Protein AF-A0A5K1HJE9-F1 (afdb_monomer_lite)

InterPro domains:
  IPR004344 Tubulin-tyrosine ligase/Tubulin polyglutamylase [PF03133] (18-76)
  IPR004344 Tubulin-tyrosine ligase/Tubulin polyglutamylase [PS51221] (1-76)

Radius of gyration: 17.87 Å; chains: 1; bounding box: 39×24×49 Å

Structure (mmCIF, N/CA/C/O backbone):
data_AF-A0A5K1HJE9-F1
#
_entry.id   AF-A0A5K1HJE9-F1
#
loop_
_atom_site.group_PDB
_atom_site.id
_atom_site.type_symbol
_atom_site.label_atom_id
_atom_site.label_alt_id
_atom_site.label_comp_id
_atom_site.label_asym_id
_atom_site.label_entity_id
_atom_site.label_seq_id
_atom_site.pdbx_PDB_ins_code
_atom_site.Cartn_x
_atom_site.Cartn_y
_atom_site.Cartn_z
_atom_site.occupancy
_atom_site.B_iso_or_equiv
_atom_site.auth_seq_id
_atom_site.auth_comp_id
_atom_site.auth_asym_id
_atom_site.auth_atom_id
_atom_site.pdbx_PDB_model_num
ATOM 1 N N . MET A 1 1 ? 21.145 -2.444 -17.806 1.00 65.56 1 MET A N 1
ATOM 2 C CA . MET A 1 1 ? 20.320 -3.670 -17.851 1.00 65.56 1 MET A CA 1
ATOM 3 C C . MET A 1 1 ? 19.756 -3.744 -19.254 1.00 65.56 1 MET A C 1
ATOM 5 O O . MET A 1 1 ? 19.268 -2.716 -19.697 1.00 65.56 1 MET A O 1
ATOM 9 N N . ASP A 1 2 ? 19.890 -4.870 -19.948 1.00 87.25 2 ASP A N 1
ATOM 10 C CA . ASP A 1 2 ? 19.481 -4.991 -21.355 1.00 87.25 2 ASP A CA 1
ATOM 11 C C . ASP A 1 2 ? 18.109 -5.674 -21.450 1.00 87.25 2 ASP A C 1
ATOM 13 O O . ASP A 1 2 ? 18.014 -6.900 -21.431 1.00 87.25 2 ASP A O 1
ATOM 17 N N . TRP A 1 3 ? 17.041 -4.875 -21.390 1.00 95.25 3 TRP A N 1
ATOM 18 C CA . TRP A 1 3 ? 15.651 -5.317 -21.555 1.00 95.25 3 TRP A CA 1
ATOM 19 C C . TRP A 1 3 ? 14.731 -4.122 -21.821 1.00 95.25 3 TRP A C 1
ATOM 21 O O . TRP A 1 3 ? 14.937 -3.055 -21.247 1.00 95.25 3 TRP A O 1
ATOM 31 N N . ASP A 1 4 ? 13.676 -4.329 -22.612 1.00 97.00 4 ASP A N 1
ATOM 32 C CA . ASP A 1 4 ? 12.588 -3.356 -22.808 1.00 97.00 4 ASP A CA 1
ATOM 33 C C . ASP A 1 4 ? 11.452 -3.551 -21.795 1.00 97.00 4 ASP A C 1
ATOM 35 O O . ASP A 1 4 ? 10.880 -2.590 -21.276 1.00 97.00 4 ASP A O 1
ATOM 39 N N . ILE A 1 5 ? 11.147 -4.815 -21.474 1.00 97.00 5 ILE A N 1
ATOM 40 C CA . ILE A 1 5 ? 10.105 -5.209 -20.524 1.00 97.00 5 ILE A CA 1
ATOM 41 C C . ILE A 1 5 ? 10.691 -6.165 -19.485 1.00 97.00 5 ILE A C 1
ATOM 43 O O . ILE A 1 5 ? 11.287 -7.184 -19.827 1.00 97.00 5 ILE A O 1
ATOM 47 N N . CYS A 1 6 ? 10.459 -5.863 -18.211 1.00 95.88 6 CYS A N 1
ATOM 48 C CA . CYS A 1 6 ? 10.745 -6.744 -17.089 1.00 95.88 6 CYS A CA 1
ATOM 49 C C . CYS A 1 6 ? 9.431 -7.146 -16.410 1.00 95.88 6 CYS A C 1
ATOM 51 O O . CYS A 1 6 ? 8.642 -6.299 -15.989 1.00 95.88 6 CYS A O 1
ATOM 53 N N . TRP A 1 7 ? 9.194 -8.449 -16.286 1.00 96.69 7 TRP A N 1
ATOM 54 C CA . TRP A 1 7 ? 8.096 -8.983 -15.489 1.00 96.69 7 TRP A CA 1
ATOM 55 C C . TRP A 1 7 ? 8.669 -9.806 -14.347 1.00 96.69 7 TRP A C 1
ATOM 57 O O . TRP A 1 7 ? 9.487 -10.696 -14.565 1.00 96.69 7 TRP A O 1
ATOM 67 N N . THR A 1 8 ? 8.244 -9.505 -13.128 1.00 95.25 8 THR A N 1
ATOM 68 C CA . THR A 1 8 ? 8.677 -10.215 -11.925 1.00 95.25 8 THR A CA 1
ATOM 69 C C . THR A 1 8 ? 7.489 -10.443 -11.008 1.00 95.25 8 THR A C 1
ATOM 71 O O . THR A 1 8 ? 6.594 -9.603 -10.935 1.00 95.25 8 THR A O 1
ATOM 74 N N . ASP A 1 9 ? 7.502 -11.564 -10.295 1.00 95.81 9 ASP A N 1
ATOM 75 C CA . ASP A 1 9 ? 6.538 -11.860 -9.230 1.00 95.81 9 ASP A CA 1
ATOM 76 C C . ASP A 1 9 ? 7.009 -11.309 -7.874 1.00 95.81 9 ASP A C 1
ATOM 78 O O . ASP A 1 9 ? 6.226 -11.135 -6.941 1.00 95.81 9 ASP A O 1
ATOM 82 N N . ASN A 1 10 ? 8.309 -11.024 -7.757 1.00 91.31 10 ASN A N 1
ATOM 83 C CA . ASN A 1 10 ? 8.927 -10.521 -6.539 1.00 91.31 10 ASN A CA 1
ATOM 84 C C . ASN A 1 10 ? 8.821 -9.002 -6.431 1.00 91.31 10 ASN A C 1
ATOM 86 O O . ASN A 1 10 ? 8.918 -8.285 -7.427 1.00 91.31 10 ASN A O 1
ATOM 90 N N . ALA A 1 11 ? 8.755 -8.522 -5.185 1.00 89.94 11 ALA A N 1
ATOM 91 C CA . ALA A 1 11 ? 8.833 -7.102 -4.874 1.00 89.94 11 ALA A CA 1
ATOM 92 C C . ALA A 1 11 ? 10.102 -6.460 -5.458 1.00 89.94 11 ALA A C 1
ATOM 94 O O . ALA A 1 11 ? 11.218 -6.944 -5.262 1.00 89.94 11 ALA A O 1
ATOM 95 N N . VAL A 1 12 ? 9.913 -5.320 -6.118 1.00 93.19 12 VAL A N 1
ATOM 96 C CA . VAL A 1 12 ? 10.985 -4.537 -6.734 1.00 93.19 12 VAL A CA 1
ATOM 97 C C . VAL A 1 12 ? 11.466 -3.465 -5.762 1.00 93.19 12 VAL A C 1
ATOM 99 O O . VAL A 1 12 ? 10.660 -2.735 -5.179 1.00 93.19 12 VAL A O 1
ATOM 102 N N . GLN A 1 13 ? 12.784 -3.369 -5.585 1.00 90.88 13 GLN A N 1
ATOM 103 C CA . GLN A 1 13 ? 13.386 -2.335 -4.748 1.00 90.88 13 GLN A CA 1
ATOM 104 C C . GLN A 1 13 ? 13.336 -0.970 -5.456 1.00 90.88 13 GLN A C 1
ATOM 106 O O . GLN A 1 13 ? 13.508 -0.917 -6.678 1.00 90.88 13 GLN A O 1
ATOM 111 N N . PRO A 1 14 ? 13.129 0.144 -4.730 1.00 91.44 14 PRO A N 1
ATOM 112 C CA . PRO A 1 14 ? 13.108 1.480 -5.327 1.00 91.44 14 PRO A CA 1
ATOM 113 C C . PRO A 1 14 ? 14.352 1.791 -6.165 1.00 91.44 14 PRO A C 1
ATOM 115 O O . PRO A 1 14 ? 14.240 2.412 -7.216 1.00 91.44 14 PRO A O 1
ATOM 118 N N . GLU A 1 15 ? 15.521 1.301 -5.753 1.00 92.38 15 GLU A N 1
ATOM 119 C CA . GLU A 1 15 ? 16.796 1.503 -6.445 1.00 92.38 15 GLU A CA 1
ATOM 120 C C . GLU A 1 15 ? 16.839 0.833 -7.823 1.00 92.38 15 GLU A C 1
ATOM 122 O O . GLU A 1 15 ? 17.602 1.256 -8.688 1.00 92.38 15 GLU A O 1
ATOM 127 N N . THR A 1 16 ? 16.050 -0.223 -8.040 1.00 91.88 16 THR A N 1
ATOM 128 C CA . THR A 1 16 ? 15.889 -0.826 -9.367 1.00 91.88 16 THR A CA 1
ATOM 129 C C . THR A 1 16 ? 15.102 0.114 -10.270 1.00 91.88 16 THR A C 1
ATOM 131 O O . THR A 1 16 ? 15.509 0.345 -11.402 1.00 91.88 16 THR A O 1
ATOM 134 N N . LEU A 1 17 ? 14.015 0.694 -9.753 1.00 93.12 17 LEU A N 1
ATOM 135 C CA . LEU A 1 17 ? 13.137 1.589 -10.510 1.00 93.12 17 LEU A CA 1
ATOM 136 C C . LEU A 1 17 ? 13.835 2.904 -10.876 1.00 93.12 17 LEU A C 1
ATOM 138 O O . LEU A 1 17 ? 13.638 3.412 -11.973 1.00 93.12 17 LEU A O 1
ATOM 142 N N . THR A 1 18 ? 14.678 3.447 -9.991 1.00 93.88 18 THR A N 1
ATOM 143 C CA . THR A 1 18 ? 15.412 4.700 -10.253 1.00 93.88 18 THR A CA 1
ATOM 144 C C . THR A 1 18 ? 16.526 4.557 -11.285 1.00 93.88 18 THR A C 1
ATOM 146 O O . THR A 1 18 ? 16.981 5.562 -11.821 1.00 93.88 18 THR A O 1
ATOM 149 N N . LYS A 1 19 ? 16.973 3.328 -11.561 1.00 94.69 19 LYS A N 1
ATOM 150 C CA . LYS A 1 19 ? 18.020 3.021 -12.547 1.00 94.69 19 LYS A CA 1
ATOM 151 C C . LYS A 1 19 ? 17.460 2.606 -13.910 1.00 94.69 19 LYS A C 1
ATOM 153 O O . LYS A 1 19 ? 18.240 2.212 -14.772 1.00 94.69 19 LYS A O 1
ATOM 158 N N . MET A 1 20 ? 16.138 2.625 -14.081 1.00 95.81 20 MET A N 1
ATOM 159 C CA . MET A 1 20 ? 15.508 2.298 -15.355 1.00 95.81 20 MET A CA 1
ATOM 160 C C . MET A 1 20 ? 15.671 3.438 -16.359 1.00 95.81 20 MET A C 1
ATOM 162 O O . MET A 1 20 ? 15.523 4.611 -16.020 1.00 95.81 20 MET A O 1
ATOM 166 N N . GLU A 1 21 ? 15.908 3.071 -17.611 1.00 96.25 21 GLU A N 1
ATOM 167 C CA . GLU A 1 21 ? 15.871 3.988 -18.745 1.00 96.25 21 GLU A CA 1
ATOM 168 C C . GLU A 1 21 ? 14.420 4.343 -19.116 1.00 96.25 21 GLU A C 1
ATOM 170 O O . GLU A 1 21 ? 13.482 3.596 -18.837 1.00 96.25 21 GLU A O 1
ATOM 175 N N . LEU A 1 22 ? 14.211 5.467 -19.808 1.00 95.75 22 LEU A N 1
ATOM 176 C CA . LEU A 1 22 ? 12.864 5.980 -20.123 1.00 95.75 22 LEU A CA 1
ATOM 177 C C . LEU A 1 22 ? 11.993 5.015 -20.950 1.00 95.75 22 LEU A C 1
ATOM 179 O O . LEU A 1 22 ? 10.762 5.043 -20.847 1.00 95.75 22 LEU A O 1
ATOM 183 N N . TYR A 1 23 ? 12.621 4.180 -21.781 1.00 96.31 23 TYR A N 1
ATOM 184 C CA . TYR A 1 23 ? 11.923 3.204 -22.620 1.00 96.31 23 TYR A CA 1
ATOM 185 C C . TYR A 1 23 ? 11.498 1.950 -21.843 1.00 96.31 23 TYR A C 1
ATOM 187 O O . TYR A 1 23 ? 10.554 1.271 -22.245 1.00 96.31 23 TYR A O 1
ATOM 195 N N . GLN A 1 24 ? 12.145 1.673 -20.710 1.00 97.56 24 GLN A N 1
ATOM 196 C CA . GLN A 1 24 ? 11.968 0.440 -19.958 1.00 97.56 24 GLN A CA 1
ATOM 197 C C . 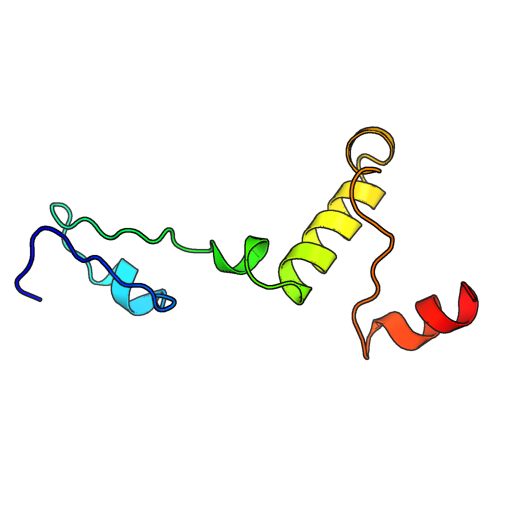GLN A 1 24 ? 10.625 0.399 -19.226 1.00 97.56 24 GLN A C 1
ATOM 199 O O . GLN A 1 24 ? 10.182 1.381 -18.621 1.00 97.56 24 GLN A O 1
ATOM 204 N N . LYS A 1 25 ? 9.972 -0.767 -19.249 1.00 97.50 25 LYS A N 1
ATOM 205 C CA . LYS A 1 25 ? 8.706 -1.029 -18.551 1.00 97.50 25 LYS A CA 1
ATOM 206 C C . LYS A 1 25 ? 8.841 -2.194 -17.581 1.00 97.50 25 LYS A C 1
ATOM 208 O O . LYS A 1 25 ? 9.347 -3.252 -17.934 1.00 97.50 25 LYS A O 1
ATOM 213 N N . ILE A 1 26 ? 8.329 -2.019 -16.368 1.00 97.31 26 ILE A N 1
ATOM 214 C CA . ILE A 1 26 ? 8.253 -3.074 -15.355 1.00 97.31 26 ILE A CA 1
ATOM 215 C C . ILE A 1 26 ? 6.838 -3.153 -14.792 1.00 97.31 26 ILE A C 1
ATOM 217 O O . ILE A 1 26 ? 6.152 -2.138 -14.677 1.00 97.31 26 ILE A O 1
ATOM 221 N N . ASN A 1 27 ? 6.391 -4.350 -14.420 1.00 97.00 27 ASN A N 1
ATOM 222 C CA . ASN A 1 27 ? 5.041 -4.605 -13.903 1.00 97.00 27 ASN A CA 1
ATOM 223 C C . ASN A 1 27 ? 4.819 -4.149 -12.440 1.00 97.00 27 ASN A C 1
ATOM 225 O O . ASN A 1 27 ? 3.912 -4.642 -11.776 1.00 97.00 27 ASN A O 1
ATOM 229 N N . HIS A 1 28 ? 5.649 -3.244 -11.913 1.00 95.94 28 HIS A N 1
ATOM 230 C CA . HIS A 1 28 ? 5.648 -2.823 -10.510 1.00 95.94 28 HIS A CA 1
ATOM 231 C C . HIS A 1 28 ? 5.695 -1.298 -10.384 1.00 95.94 28 HIS A C 1
ATOM 233 O O . HIS A 1 28 ? 6.549 -0.643 -10.977 1.00 95.94 28 HIS A O 1
ATOM 239 N N . PHE A 1 29 ? 4.815 -0.734 -9.554 1.00 93.69 29 PHE A N 1
ATOM 240 C CA . PHE A 1 29 ? 4.823 0.697 -9.245 1.00 93.69 29 PHE A CA 1
ATOM 241 C C . PHE A 1 29 ? 5.664 1.008 -7.996 1.00 93.69 29 PHE A C 1
ATOM 243 O O . PHE A 1 29 ? 5.569 0.283 -6.995 1.00 93.69 29 PHE A O 1
ATOM 250 N N . PRO A 1 30 ? 6.429 2.117 -7.993 1.00 93.00 30 PRO A N 1
ATOM 251 C CA . PRO A 1 30 ? 7.107 2.586 -6.790 1.00 93.00 30 PRO A CA 1
ATOM 252 C C . PRO A 1 30 ? 6.084 2.888 -5.688 1.00 93.00 30 PRO A C 1
ATOM 254 O O . PRO A 1 30 ? 5.022 3.454 -5.935 1.00 93.00 30 PRO A O 1
ATOM 257 N N . GLY A 1 31 ? 6.393 2.500 -4.450 1.00 91.56 31 GLY A N 1
ATOM 258 C CA . GLY A 1 31 ? 5.533 2.786 -3.297 1.00 91.56 31 GLY A CA 1
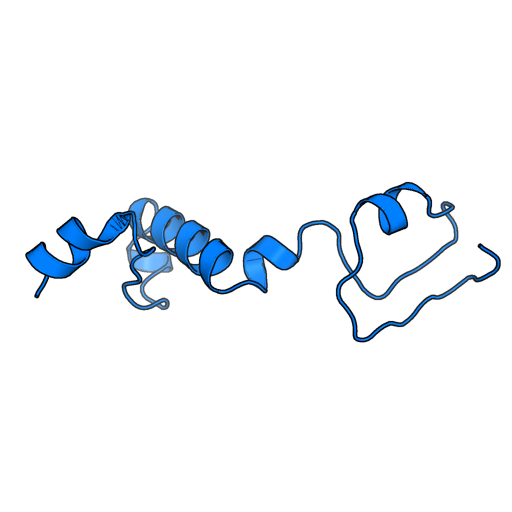ATOM 259 C C . GLY A 1 31 ? 4.312 1.873 -3.131 1.00 91.56 31 GLY A C 1
ATOM 260 O O . GLY A 1 31 ? 3.610 2.014 -2.127 1.00 91.56 31 GLY A O 1
ATOM 261 N N . MET A 1 32 ? 4.078 0.902 -4.027 1.00 93.75 32 MET A N 1
ATOM 262 C CA . MET A 1 32 ? 2.944 -0.038 -3.935 1.00 93.75 32 MET A CA 1
ATOM 263 C C . MET A 1 32 ? 2.911 -0.814 -2.606 1.00 93.75 32 MET A C 1
ATOM 265 O O . MET A 1 32 ? 1.849 -1.180 -2.103 1.00 93.75 32 MET A O 1
ATOM 269 N N . TYR A 1 33 ? 4.069 -0.997 -1.964 1.00 92.94 33 TYR A N 1
ATOM 270 C CA . TYR A 1 33 ? 4.174 -1.624 -0.646 1.00 92.94 33 TYR A CA 1
ATOM 271 C C . TYR A 1 33 ? 3.354 -0.914 0.447 1.00 92.94 33 TYR A C 1
ATOM 273 O O . TYR A 1 33 ? 3.015 -1.557 1.437 1.00 92.94 33 TYR A O 1
ATOM 281 N N . ASN A 1 34 ? 3.008 0.371 0.285 1.00 95.19 34 ASN A N 1
ATOM 282 C CA . ASN A 1 34 ? 2.125 1.077 1.219 1.00 95.19 34 ASN A CA 1
ATOM 283 C C . ASN A 1 34 ? 0.704 0.498 1.236 1.00 95.19 34 ASN A C 1
ATOM 285 O O . ASN A 1 34 ? 0.042 0.571 2.266 1.00 95.19 34 ASN A O 1
ATOM 289 N N . LEU A 1 35 ? 0.257 -0.086 0.120 1.00 95.12 35 LEU A N 1
ATOM 290 C CA . LEU A 1 35 ? -1.034 -0.763 0.007 1.00 95.12 35 LEU A CA 1
ATOM 291 C C . LEU A 1 35 ? -0.899 -2.283 0.156 1.00 95.12 35 LEU A C 1
ATOM 293 O O . LEU A 1 35 ? -1.767 -2.925 0.735 1.00 95.12 35 LEU A O 1
ATOM 297 N N . ALA A 1 36 ? 0.200 -2.868 -0.327 1.00 94.75 36 ALA A N 1
ATOM 298 C CA . ALA A 1 36 ? 0.383 -4.320 -0.321 1.00 94.75 36 ALA A CA 1
ATOM 299 C C . ALA A 1 36 ? 0.823 -4.892 1.042 1.00 94.75 36 ALA A C 1
ATOM 301 O O . ALA A 1 36 ? 0.536 -6.049 1.351 1.00 94.75 36 ALA A O 1
ATOM 302 N N . ARG A 1 37 ? 1.528 -4.119 1.884 1.00 95.56 37 ARG A N 1
ATOM 303 C CA . ARG A 1 37 ? 1.952 -4.589 3.214 1.00 95.56 37 ARG A CA 1
ATOM 304 C C . ARG A 1 37 ? 0.887 -4.261 4.254 1.00 95.56 37 ARG A C 1
ATOM 306 O O . ARG A 1 37 ? 0.623 -3.091 4.511 1.00 95.56 37 ARG A O 1
ATOM 313 N N . LYS A 1 38 ? 0.331 -5.288 4.909 1.00 96.94 38 LYS A N 1
ATOM 314 C CA . LYS A 1 38 ? -0.783 -5.165 5.875 1.00 96.94 38 LYS A CA 1
ATOM 315 C C . LYS A 1 38 ? -0.553 -4.112 6.962 1.00 96.94 38 LYS A C 1
ATOM 317 O O . LYS A 1 38 ? -1.473 -3.380 7.298 1.00 96.94 38 LYS A O 1
ATOM 322 N N . ASN A 1 39 ? 0.669 -4.006 7.481 1.00 96.19 39 ASN A N 1
ATOM 323 C CA . ASN A 1 39 ? 1.022 -3.000 8.483 1.00 96.19 39 ASN A CA 1
ATOM 324 C C . ASN A 1 39 ? 0.928 -1.562 7.942 1.00 96.19 39 ASN A C 1
ATOM 326 O O . ASN A 1 39 ? 0.395 -0.677 8.606 1.00 96.19 39 ASN A O 1
ATOM 330 N N . LEU A 1 40 ? 1.429 -1.313 6.730 1.00 96.94 40 LEU A N 1
ATOM 331 C CA . LEU A 1 40 ? 1.377 0.011 6.107 1.00 96.94 40 LEU A CA 1
ATOM 332 C C . LEU A 1 40 ? -0.033 0.348 5.618 1.00 96.94 40 LEU A C 1
ATOM 334 O O . LEU A 1 40 ? -0.484 1.473 5.838 1.00 96.94 40 LEU A O 1
ATOM 338 N N . LEU A 1 41 ? -0.733 -0.640 5.055 1.00 98.00 41 LEU A N 1
ATOM 339 C CA . LEU A 1 41 ? -2.130 -0.531 4.652 1.00 98.00 41 LEU A CA 1
ATOM 340 C C . LEU A 1 41 ? -3.006 -0.178 5.854 1.00 98.00 41 LEU A C 1
ATOM 342 O O . LEU A 1 41 ? -3.715 0.822 5.811 1.00 98.00 41 LEU A O 1
ATOM 346 N N . GLY A 1 42 ? -2.903 -0.946 6.944 1.00 97.62 42 GLY A N 1
ATOM 347 C CA . GLY A 1 42 ? -3.650 -0.712 8.179 1.00 97.62 42 GLY A CA 1
ATOM 348 C C . GLY A 1 42 ? -3.401 0.687 8.730 1.00 97.62 42 GLY A C 1
ATOM 349 O O . GLY A 1 42 ? -4.345 1.437 8.958 1.00 97.62 42 GLY A O 1
ATOM 350 N N . ARG A 1 43 ? -2.135 1.111 8.822 1.00 96.81 43 ARG A N 1
ATOM 351 C CA . ARG A 1 43 ? -1.785 2.473 9.255 1.00 96.81 43 ARG A CA 1
ATOM 352 C C . ARG A 1 43 ? -2.405 3.560 8.365 1.00 96.81 43 ARG A C 1
ATOM 354 O O . ARG A 1 43 ? -2.868 4.581 8.873 1.00 96.81 43 ARG A O 1
ATOM 361 N N . GLY A 1 44 ? -2.387 3.369 7.046 1.00 97.50 44 GLY A N 1
ATOM 362 C CA . GLY A 1 44 ? -2.971 4.304 6.083 1.00 97.50 44 GLY A CA 1
ATOM 363 C C . GLY A 1 44 ? -4.494 4.370 6.183 1.00 97.50 44 GLY A C 1
ATOM 364 O O . GLY A 1 44 ? -5.057 5.457 6.306 1.00 97.50 44 GLY A O 1
ATOM 365 N N . LEU A 1 45 ? -5.158 3.215 6.193 1.00 98.06 45 LEU A N 1
ATOM 366 C CA . LEU A 1 45 ? -6.614 3.120 6.247 1.00 98.06 45 LEU A CA 1
ATOM 367 C C . LEU A 1 45 ? -7.174 3.579 7.592 1.00 98.06 45 LEU A C 1
ATOM 369 O O . LEU A 1 45 ? -8.152 4.316 7.600 1.00 98.06 45 LEU A O 1
ATOM 373 N N . MET A 1 46 ? -6.519 3.274 8.716 1.00 97.50 46 MET A N 1
ATOM 374 C CA . MET A 1 46 ? -6.933 3.795 10.024 1.00 97.50 46 MET A CA 1
ATOM 375 C C . MET A 1 46 ? -6.807 5.320 10.103 1.00 97.50 46 MET A C 1
ATOM 377 O O . MET A 1 46 ? -7.658 5.983 10.697 1.00 97.50 46 MET A O 1
ATOM 381 N N . ARG A 1 47 ? -5.794 5.914 9.455 1.00 96.75 47 ARG A N 1
ATOM 382 C CA . ARG A 1 47 ? -5.687 7.376 9.327 1.00 96.75 47 ARG A CA 1
ATOM 383 C C . ARG A 1 47 ? -6.822 7.953 8.481 1.00 96.75 47 ARG A C 1
ATOM 385 O O . ARG A 1 47 ? -7.381 8.981 8.854 1.00 96.75 47 ARG A O 1
ATOM 392 N N . MET A 1 48 ? -7.164 7.307 7.367 1.00 98.25 48 MET A N 1
ATOM 393 C CA . MET A 1 48 ? -8.263 7.756 6.510 1.00 98.25 48 MET A CA 1
ATOM 394 C C . MET A 1 48 ? -9.623 7.594 7.190 1.00 98.25 48 MET A C 1
ATOM 396 O O . MET A 1 48 ? -10.411 8.529 7.143 1.00 98.25 48 MET A O 1
ATOM 400 N N . ARG A 1 49 ? -9.851 6.504 7.930 1.00 97.69 49 ARG A N 1
ATOM 401 C CA . ARG A 1 49 ? -11.042 6.300 8.768 1.00 97.69 49 ARG A CA 1
ATOM 402 C C . ARG A 1 49 ? -11.213 7.394 9.818 1.00 97.69 49 ARG A C 1
ATOM 404 O O . ARG A 1 49 ? -12.318 7.885 9.995 1.00 97.69 49 ARG A O 1
ATOM 411 N N . LYS A 1 50 ? -10.129 7.847 10.463 1.00 95.56 50 LYS A N 1
ATOM 412 C CA . LYS A 1 50 ? -10.182 8.991 11.397 1.00 95.56 50 LYS A CA 1
ATOM 413 C C . LYS A 1 50 ? -10.605 10.299 10.71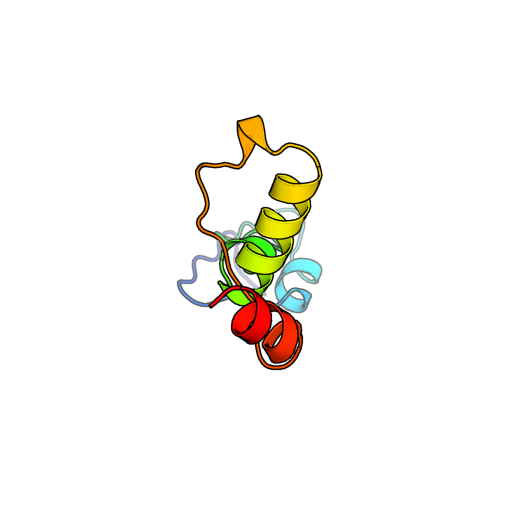1 1.00 95.56 50 LYS A C 1
ATOM 415 O O . LYS A 1 50 ? -11.238 11.131 11.348 1.00 95.56 50 LYS A O 1
ATOM 420 N N . LYS A 1 51 ? -10.243 10.499 9.438 1.00 98.12 51 LYS A N 1
ATOM 421 C CA . LYS A 1 51 ? -10.534 11.734 8.686 1.00 98.12 51 LYS A CA 1
ATOM 422 C C . LYS A 1 51 ? -11.886 11.701 7.964 1.00 98.12 51 LYS A C 1
ATOM 424 O O . LYS A 1 51 ? -12.523 12.738 7.826 1.00 98.12 51 LYS A O 1
ATOM 429 N N . PHE A 1 52 ? -12.297 10.529 7.497 1.00 98.12 52 PHE A N 1
ATOM 430 C CA . PHE A 1 52 ? -13.473 10.308 6.660 1.00 98.12 52 PHE A CA 1
ATOM 431 C C . PHE A 1 52 ? -14.211 9.040 7.130 1.00 98.12 52 PHE A C 1
ATOM 433 O O . PHE A 1 52 ? -14.202 8.029 6.422 1.00 98.12 52 PHE A O 1
ATOM 440 N N . PRO A 1 53 ? -14.808 9.055 8.336 1.00 97.06 53 PRO A N 1
ATOM 441 C CA . PRO A 1 53 ? -15.352 7.854 8.973 1.00 97.06 53 PRO A CA 1
ATOM 442 C C . PRO A 1 53 ? -16.404 7.145 8.115 1.00 97.06 53 PRO A C 1
ATOM 444 O O . PRO A 1 53 ? -16.305 5.935 7.932 1.00 97.06 53 PRO A O 1
ATOM 447 N N . ASP A 1 54 ? -17.320 7.893 7.497 1.00 97.31 54 ASP A N 1
ATOM 448 C CA . ASP A 1 54 ? -18.417 7.321 6.702 1.00 97.31 54 ASP A CA 1
ATOM 449 C C . ASP A 1 54 ? -17.942 6.673 5.389 1.00 97.31 54 ASP A C 1
ATOM 451 O O . ASP A 1 54 ? -18.582 5.768 4.865 1.00 97.31 54 ASP A O 1
ATOM 455 N N . GLN A 1 55 ? -16.805 7.120 4.844 1.00 98.31 55 GLN A N 1
ATOM 456 C CA . GLN A 1 55 ? -16.259 6.609 3.577 1.00 98.31 55 GLN A CA 1
ATOM 457 C C . GLN A 1 55 ? -15.306 5.425 3.777 1.00 98.31 55 GLN A C 1
ATOM 459 O O . GLN A 1 55 ? -15.052 4.672 2.840 1.00 98.31 55 GLN A O 1
ATOM 464 N N . TYR A 1 56 ? -14.753 5.272 4.983 1.00 97.94 56 TYR A N 1
ATOM 465 C CA . TYR A 1 56 ? -13.714 4.289 5.305 1.00 97.94 56 TYR A CA 1
ATOM 466 C C . TYR A 1 56 ? -14.162 3.257 6.353 1.00 97.94 56 TYR A C 1
ATOM 468 O O . TYR A 1 56 ? -13.323 2.576 6.945 1.00 97.94 56 TYR A O 1
ATOM 476 N N . ASP A 1 57 ? -15.472 3.088 6.553 1.00 96.94 57 ASP A N 1
ATOM 477 C CA . ASP A 1 57 ? -16.029 2.041 7.424 1.00 96.94 57 ASP A CA 1
ATOM 478 C C . ASP A 1 57 ? -15.923 0.625 6.821 1.00 96.94 57 ASP A C 1
ATOM 480 O O . ASP A 1 57 ? -16.087 -0.377 7.509 1.00 96.94 57 ASP A O 1
ATOM 484 N N . PHE A 1 58 ? -15.545 0.513 5.544 1.00 97.62 58 PHE A N 1
ATOM 485 C CA . PHE A 1 58 ? -15.313 -0.780 4.892 1.00 97.62 58 PHE A CA 1
ATOM 486 C C . PHE A 1 58 ? -14.102 -1.549 5.455 1.00 97.62 58 PHE A C 1
ATOM 488 O O . PHE A 1 58 ? -13.963 -2.745 5.196 1.00 97.62 58 PHE A O 1
ATOM 495 N N . PHE A 1 59 ? -13.188 -0.878 6.168 1.00 96.31 59 PHE A N 1
ATOM 496 C CA . PHE A 1 59 ? -11.973 -1.490 6.706 1.00 96.31 59 PHE A CA 1
ATOM 497 C C . PHE A 1 59 ? -12.093 -1.717 8.220 1.00 96.31 59 PHE A C 1
ATOM 499 O O . PHE A 1 59 ? -12.368 -0.755 8.945 1.00 96.31 59 PHE A O 1
ATOM 506 N N . PRO A 1 60 ? -11.857 -2.942 8.730 1.00 96.75 60 PRO A N 1
ATOM 507 C CA . PRO A 1 60 ? -12.008 -3.244 10.150 1.00 96.75 60 PRO A CA 1
ATOM 508 C C . PRO A 1 60 ? -11.032 -2.446 11.020 1.00 96.75 60 PRO A C 1
ATOM 510 O O . PRO A 1 60 ? -9.911 -2.135 10.604 1.00 96.75 60 PRO A O 1
ATOM 513 N N . LEU A 1 61 ? -11.444 -2.167 12.263 1.00 96.25 61 LEU A N 1
ATOM 514 C CA . LEU A 1 61 ? -10.548 -1.605 13.272 1.00 96.25 61 LEU A CA 1
ATOM 515 C C . LEU A 1 61 ? -9.298 -2.484 13.381 1.00 96.25 61 LEU A C 1
ATOM 517 O O . LEU A 1 61 ? -9.380 -3.697 13.567 1.00 96.25 61 LEU A O 1
ATOM 521 N N . THR A 1 62 ? -8.142 -1.858 13.198 1.00 97.19 62 THR A N 1
ATOM 522 C CA . THR A 1 62 ? -6.847 -2.527 13.135 1.00 97.19 62 THR A CA 1
ATOM 523 C C . THR A 1 62 ? -5.875 -1.772 14.024 1.00 97.19 62 THR A C 1
ATOM 525 O O . THR A 1 62 ? -5.802 -0.548 13.935 1.00 97.19 62 THR A O 1
ATOM 528 N N . TRP A 1 63 ? -5.109 -2.506 14.832 1.00 97.50 63 TRP A N 1
ATOM 529 C CA . TRP A 1 63 ? -4.090 -1.957 15.725 1.00 97.50 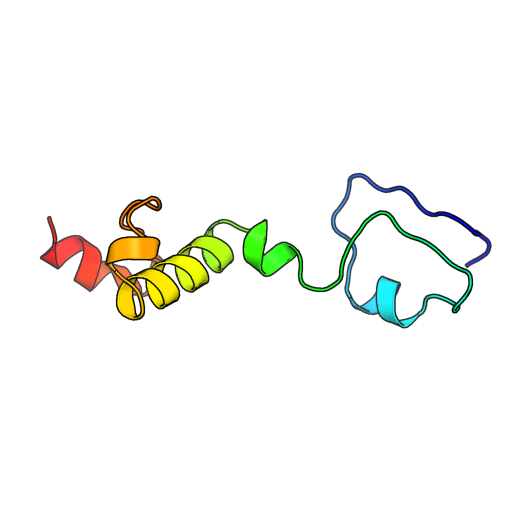63 TRP A CA 1
ATOM 530 C C . TRP A 1 63 ? -2.691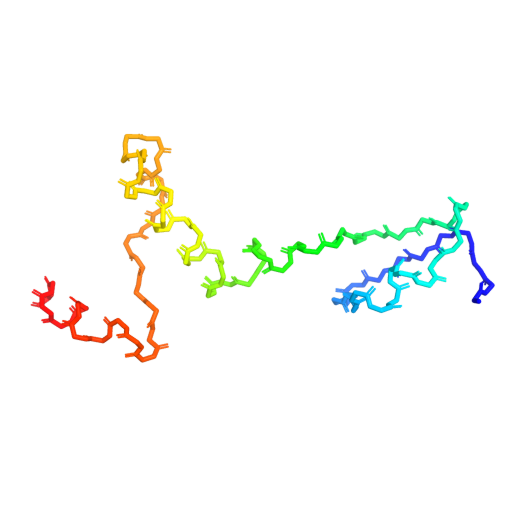 -2.434 15.324 1.00 97.50 63 TRP A C 1
ATOM 532 O O . TRP A 1 63 ? -2.459 -3.607 15.020 1.00 97.50 63 TRP A O 1
ATOM 542 N N . MET A 1 64 ? -1.742 -1.509 15.343 1.00 96.69 64 MET A N 1
ATOM 543 C CA . MET A 1 64 ? -0.341 -1.672 14.998 1.00 96.69 64 MET A CA 1
ATOM 544 C C . MET A 1 64 ? 0.472 -2.055 16.228 1.00 96.69 64 MET A C 1
ATOM 546 O O . MET A 1 64 ? 0.967 -1.206 16.967 1.00 96.69 64 MET A O 1
ATOM 550 N N . LEU A 1 65 ? 0.655 -3.354 16.435 1.00 96.44 65 LEU A N 1
ATOM 551 C CA . LEU A 1 65 ? 1.474 -3.850 17.536 1.00 96.44 65 LEU A CA 1
ATOM 552 C C . LEU A 1 65 ? 2.978 -3.748 17.218 1.00 96.44 65 LEU A C 1
ATOM 554 O O . LEU A 1 65 ? 3.374 -3.905 16.060 1.00 96.44 65 LEU A O 1
ATOM 558 N N . PRO A 1 66 ? 3.830 -3.492 18.229 1.00 97.12 66 PRO A N 1
ATOM 559 C CA . PRO A 1 66 ? 3.496 -3.333 19.653 1.00 97.12 66 PRO A CA 1
ATOM 560 C C . PRO A 1 66 ? 3.003 -1.926 20.044 1.00 97.12 66 PRO A C 1
ATOM 562 O O . PRO A 1 66 ? 2.561 -1.734 21.171 1.00 97.12 66 PRO A O 1
ATOM 565 N N . VAL A 1 67 ? 3.071 -0.951 19.134 1.00 96.50 67 VAL A N 1
ATOM 566 C CA . VAL A 1 67 ? 2.847 0.479 19.419 1.00 96.50 67 VAL A CA 1
ATOM 567 C C . VAL A 1 67 ? 1.456 0.758 19.994 1.00 96.50 67 VAL A C 1
ATOM 569 O O . VAL A 1 67 ? 1.329 1.486 20.971 1.00 96.50 67 VAL A O 1
ATOM 572 N N . GLU A 1 68 ? 0.421 0.144 19.429 1.00 96.94 68 GLU A N 1
ATOM 573 C CA . GLU A 1 68 ? -0.983 0.399 19.777 1.00 96.94 68 GLU A CA 1
ATOM 574 C C . GLU A 1 68 ? -1.552 -0.670 20.735 1.00 96.94 68 GLU A C 1
ATOM 576 O O . GLU A 1 68 ? -2.763 -0.849 20.843 1.00 96.94 68 GLU A O 1
ATOM 581 N N . TYR A 1 69 ? -0.688 -1.395 21.460 1.00 97.88 69 TYR A N 1
ATOM 582 C CA . TYR A 1 69 ? -1.114 -2.452 22.387 1.00 97.88 69 TYR A CA 1
ATOM 583 C C . TYR A 1 69 ? -2.014 -1.934 23.517 1.00 97.88 69 TYR A C 1
ATOM 585 O O . TYR A 1 69 ? -3.005 -2.573 23.867 1.00 97.88 69 TYR A O 1
ATOM 593 N N . HIS A 1 70 ? -1.692 -0.768 24.082 1.00 98.06 70 HIS A N 1
ATOM 594 C CA . HIS A 1 70 ? -2.503 -0.166 25.141 1.00 98.06 70 HIS A CA 1
ATOM 595 C C . HIS A 1 70 ? -3.894 0.243 24.645 1.00 98.06 70 HIS A C 1
ATOM 597 O O . HIS A 1 70 ? -4.864 0.062 25.372 1.00 98.06 70 HIS A O 1
ATOM 603 N N . GLU A 1 71 ? -4.000 0.738 23.409 1.00 96.62 71 GLU A N 1
ATOM 604 C CA . GLU A 1 71 ? -5.281 1.088 22.784 1.00 96.62 71 GLU A CA 1
ATOM 605 C C . GLU A 1 71 ? -6.125 -0.159 22.527 1.00 96.62 71 GLU A C 1
ATOM 607 O O . GLU A 1 71 ? -7.311 -0.175 22.848 1.00 96.62 71 GLU A O 1
ATOM 612 N N . LEU A 1 72 ? -5.499 -1.223 22.017 1.00 97.56 72 LEU A N 1
ATOM 613 C CA . LEU A 1 72 ? -6.151 -2.514 21.828 1.00 97.56 72 LEU A CA 1
ATOM 614 C C . LEU A 1 72 ? -6.707 -3.047 23.156 1.00 97.56 72 LEU A C 1
ATOM 616 O O . LEU A 1 72 ? -7.867 -3.435 23.226 1.00 97.56 72 LEU A O 1
ATOM 620 N N . LYS A 1 73 ? -5.896 -3.023 24.220 1.00 98.00 73 LYS A N 1
ATOM 621 C CA . LYS A 1 73 ? -6.301 -3.480 25.557 1.00 98.00 73 LYS A CA 1
ATOM 622 C C . LYS A 1 73 ? -7.352 -2.578 26.216 1.00 98.00 73 LYS A C 1
ATOM 624 O O . LYS A 1 73 ? -8.052 -3.033 27.101 1.00 98.00 73 LYS A O 1
ATOM 629 N N . ALA A 1 74 ? -7.427 -1.299 25.861 1.00 97.75 74 ALA A N 1
ATOM 630 C CA . ALA A 1 74 ? -8.462 -0.408 26.382 1.00 97.75 74 ALA A CA 1
ATOM 631 C C . ALA A 1 74 ? -9.804 -0.580 25.652 1.00 97.75 74 ALA A C 1
ATOM 633 O O . ALA A 1 74 ? -10.844 -0.233 26.203 1.00 97.75 74 ALA A O 1
ATOM 634 N N . TYR A 1 75 ? -9.774 -1.068 24.408 1.00 96.62 75 TYR A N 1
ATOM 63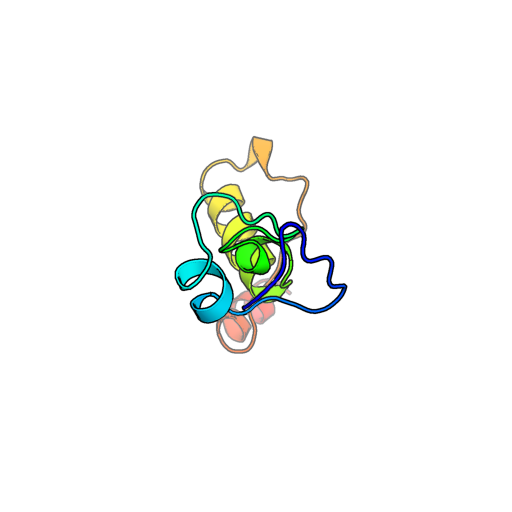5 C CA . TYR A 1 75 ? -10.967 -1.303 23.599 1.00 96.62 75 TYR A CA 1
ATOM 636 C C . TYR A 1 75 ? -11.701 -2.602 23.973 1.00 96.62 75 TYR A C 1
ATOM 638 O O . TYR A 1 75 ? -12.929 -2.641 23.897 1.00 96.62 75 TYR A O 1
ATOM 646 N N . PHE A 1 76 ? -10.954 -3.644 24.351 1.00 94.25 76 PHE A N 1
ATOM 647 C CA . PHE A 1 76 ? -11.463 -4.959 24.763 1.00 94.25 76 PHE A CA 1
ATOM 648 C C . PHE A 1 76 ? -11.420 -5.136 26.281 1.00 94.25 76 PHE A C 1
ATOM 650 O O . PHE A 1 76 ? -12.381 -5.722 26.824 1.00 94.25 76 PHE A O 1
#

Foldseek 3Di:
DPDQEDEDPDDDDVVVVVPDDPSHYYPDDPPCCCCVPPLSVLVVLVVVCVVPVVVSVVDDNDDRPPVCVVVVVVVD

Secondary structure (DSSP, 8-state):
---SEE--SSPPPHHHHTT--TT-EES--TTTHHHHSHHHHHHHHHHHHHH-TTTSTTS-----TTTTHHHHHHH-

Organism: NCBI:txid210225

Sequence (76 aa):
MDWDICWTDNAVQPETLTKMELYQKINHFPGMYNLARKNLLGRGLMRMRKKFPDQYDFFPLTWMLPVEYHELKAYF

pLDDT: mean 95.43, std 4.1, range [65.56, 98.31]